Protein AF-A0A820JZ30-F1 (afdb_monomer_lite)

Secondary structure (DSSP, 8-state):
-GGGT-SS-GGGT------HHHHHHHHHHHHT--HHHHHHHHHHHS-HHHHHHHHHHT---SSPPPPP-HHHHHHHHHHHHH--STTHHHHHHHHHHHHHHH--TTHHHHHH-

pLDDT: mean 82.6, std 7.41, range [57.72, 90.38]

Foldseek 3Di:
DLVVVDLDDVVVVQDLPDDPLLLLVLLCVLLVHDSVVLVVVCVVVVASLVSSLVSLVPDDDPDQADADDPVNLSVLSNVSSPQDDPVSSVVNSVSLSVVSNNDDHSVSSSSSD

Sequence (113 aa):
YLCVNKVAPEYDGIEIGIGETIIIKTIADSTGRTVEQLKLDYKSKGDLGLVAEASRSTQRTMFKPKPLTVSFVYKKLKEIAQLTENKSRQRKSDIIKSLLVSCQSHEIRYLVR

Structure (mmCIF, N/CA/C/O backbone):
data_AF-A0A820JZ30-F1
#
_entry.id   AF-A0A820JZ30-F1
#
loop_
_atom_site.group_PDB
_atom_site.id
_atom_site.type_symbol
_atom_site.label_atom_id
_atom_site.label_alt_id
_atom_site.label_comp_id
_atom_site.label_asym_id
_atom_site.label_entity_id
_atom_site.label_seq_id
_atom_site.pdbx_PDB_ins_code
_atom_site.Cartn_x
_atom_site.Cartn_y
_atom_site.Cartn_z
_atom_site.occupancy
_atom_site.B_iso_or_equiv
_atom_site.auth_seq_id
_atom_site.auth_comp_id
_atom_site.auth_asym_id
_atom_site.auth_atom_id
_atom_site.pdbx_PDB_model_num
ATOM 1 N N . TYR A 1 1 ? -0.879 -9.169 -16.866 1.00 68.81 1 TYR A N 1
ATOM 2 C CA . TYR A 1 1 ? 0.045 -8.518 -15.917 1.00 68.81 1 TYR A CA 1
ATOM 3 C C . TYR A 1 1 ? -0.601 -8.331 -14.549 1.00 68.81 1 TYR A C 1
ATOM 5 O O . TYR A 1 1 ? -0.295 -9.118 -13.668 1.00 68.81 1 TYR A O 1
ATOM 13 N N . LEU A 1 2 ? -1.572 -7.426 -14.373 1.00 74.62 2 LEU A N 1
ATOM 14 C CA . LEU A 1 2 ? -2.185 -7.191 -13.051 1.00 74.62 2 LEU A CA 1
ATOM 15 C C . LEU A 1 2 ? -2.891 -8.420 -12.448 1.00 74.62 2 LEU A C 1
ATOM 17 O O . LEU A 1 2 ? -2.709 -8.697 -11.277 1.00 74.62 2 LEU A O 1
ATOM 21 N N . CYS A 1 3 ? -3.607 -9.222 -13.246 1.00 76.19 3 CYS A N 1
ATOM 22 C CA . CYS A 1 3 ? -4.271 -10.442 -12.751 1.00 76.19 3 CYS A CA 1
ATOM 23 C C . CYS A 1 3 ? -3.310 -11.553 -12.293 1.00 76.19 3 CYS A C 1
ATOM 25 O O . CYS A 1 3 ? -3.745 -12.505 -11.660 1.00 76.19 3 CYS A O 1
ATOM 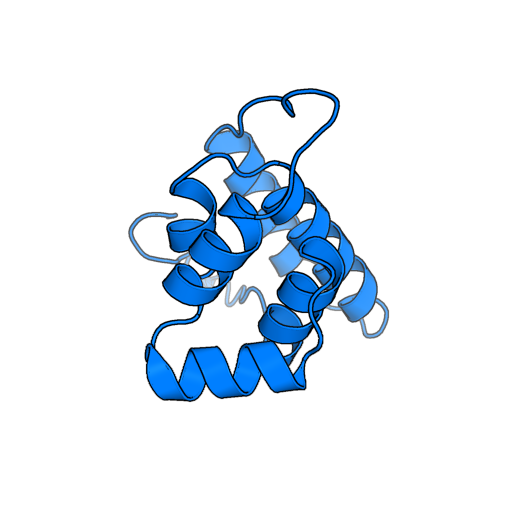27 N N . VAL A 1 4 ? -2.027 -11.457 -12.652 1.00 79.06 4 VAL A N 1
ATOM 28 C CA . VAL A 1 4 ? -0.983 -12.421 -12.269 1.00 79.06 4 VAL A CA 1
ATOM 29 C C . VAL A 1 4 ? 0.024 -11.797 -11.299 1.00 79.06 4 VAL A C 1
ATOM 31 O O . VAL A 1 4 ? 1.113 -12.334 -11.142 1.00 79.06 4 VAL A O 1
ATOM 34 N N . ASN A 1 5 ? -0.306 -10.643 -10.699 1.00 74.38 5 ASN A N 1
ATOM 35 C CA . ASN A 1 5 ? 0.567 -9.876 -9.802 1.00 74.38 5 ASN A CA 1
ATOM 36 C C . ASN A 1 5 ? 1.969 -9.589 -10.379 1.00 74.38 5 ASN A C 1
ATOM 38 O O . ASN A 1 5 ? 2.947 -9.473 -9.646 1.00 74.38 5 ASN A O 1
ATOM 42 N N . LYS A 1 6 ? 2.076 -9.439 -11.709 1.00 75.62 6 LYS A N 1
ATOM 43 C CA . LYS A 1 6 ? 3.332 -9.112 -12.408 1.00 75.62 6 LYS A CA 1
ATOM 44 C C . LYS A 1 6 ? 3.239 -7.743 -13.070 1.00 75.62 6 LYS A C 1
ATOM 46 O O . LYS A 1 6 ? 2.251 -7.440 -13.739 1.00 75.62 6 LYS A O 1
ATOM 51 N N . VAL A 1 7 ? 4.291 -6.938 -12.926 1.00 74.31 7 VAL A N 1
A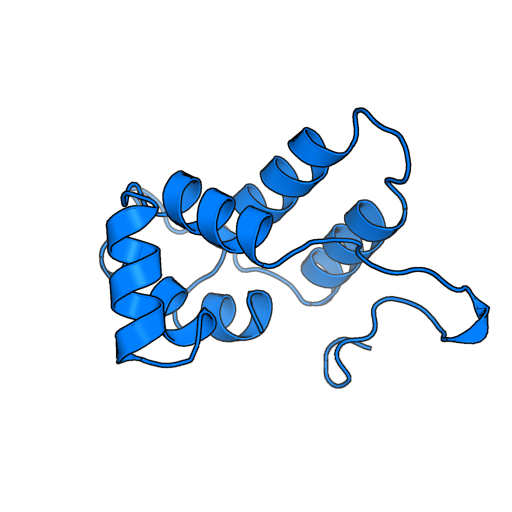TOM 52 C CA . VAL A 1 7 ? 4.410 -5.595 -13.533 1.00 74.31 7 VAL A CA 1
ATOM 53 C C . VAL A 1 7 ? 5.335 -5.600 -14.756 1.00 74.31 7 VAL A C 1
ATOM 55 O O . VAL A 1 7 ? 5.203 -4.742 -15.625 1.00 74.31 7 VAL A O 1
ATOM 58 N N . ALA A 1 8 ? 6.216 -6.595 -14.863 1.00 74.12 8 ALA A N 1
ATOM 59 C CA . ALA A 1 8 ? 7.141 -6.792 -15.972 1.00 74.12 8 ALA A CA 1
ATOM 60 C C . ALA A 1 8 ? 7.296 -8.295 -16.290 1.00 74.12 8 ALA A C 1
ATOM 62 O O . ALA A 1 8 ? 6.875 -9.134 -15.484 1.00 74.12 8 ALA A O 1
ATOM 63 N N . PRO A 1 9 ? 7.856 -8.651 -17.459 1.00 74.69 9 PRO A N 1
ATOM 64 C CA . PRO A 1 9 ? 8.252 -10.021 -17.768 1.00 74.69 9 PRO A CA 1
ATOM 65 C C . PRO A 1 9 ? 9.307 -10.545 -16.785 1.00 74.69 9 PRO A C 1
ATOM 67 O O . PRO A 1 9 ? 10.137 -9.785 -16.296 1.00 74.69 9 PRO A O 1
ATOM 70 N N . GLU A 1 10 ? 9.316 -11.852 -16.525 1.00 67.12 10 GLU A N 1
ATOM 71 C CA . GLU A 1 10 ? 10.247 -12.467 -15.560 1.00 67.12 10 GLU A CA 1
ATOM 72 C C . GLU A 1 10 ? 11.721 -12.327 -15.960 1.00 67.12 10 GLU A C 1
ATOM 74 O O . GLU A 1 10 ? 12.581 -12.236 -15.092 1.00 67.12 10 GLU A O 1
ATOM 79 N N 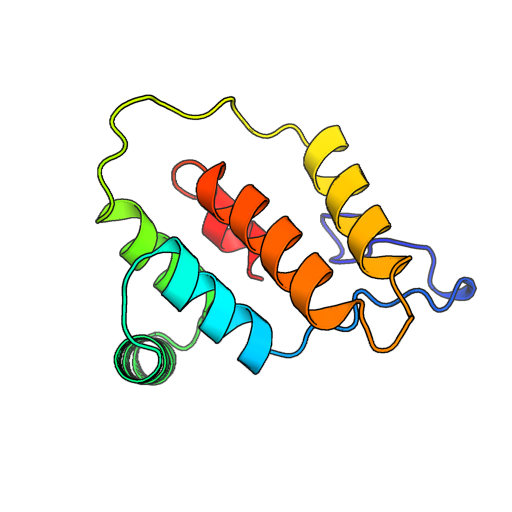. TYR A 1 11 ? 12.013 -12.240 -17.261 1.00 74.75 11 TYR A N 1
ATOM 80 C CA . TYR A 1 11 ? 13.376 -12.052 -17.762 1.00 74.75 11 TYR A CA 1
ATOM 81 C C . TYR A 1 11 ? 13.926 -10.634 -17.531 1.00 74.75 11 TYR A C 1
ATOM 83 O O . TYR A 1 11 ? 15.134 -10.438 -17.607 1.00 74.75 11 TYR A O 1
ATOM 91 N N . ASP A 1 12 ? 13.063 -9.649 -17.262 1.00 68.94 12 ASP A N 1
ATOM 92 C CA . ASP A 1 12 ? 13.468 -8.264 -16.989 1.00 68.94 12 ASP A CA 1
ATOM 93 C C . ASP A 1 12 ? 13.973 -8.101 -15.540 1.00 68.94 12 ASP A C 1
ATOM 95 O O . ASP A 1 12 ? 14.627 -7.112 -15.223 1.00 68.94 12 ASP A O 1
ATOM 99 N N . GLY A 1 13 ? 13.665 -9.048 -14.639 1.00 63.94 13 GLY A N 1
ATOM 100 C CA . GLY A 1 13 ? 14.077 -8.994 -13.228 1.00 63.94 13 GLY A CA 1
ATOM 101 C C . GLY A 1 13 ? 13.529 -7.787 -12.450 1.00 63.94 13 GLY A C 1
ATOM 102 O O . GLY A 1 13 ? 14.029 -7.461 -11.376 1.00 63.94 13 GLY A O 1
ATOM 103 N N . ILE A 1 14 ? 12.522 -7.090 -12.990 1.00 67.94 14 ILE A N 1
ATOM 104 C CA . ILE A 1 14 ? 11.959 -5.883 -12.385 1.00 67.94 14 ILE A CA 1
ATOM 105 C C . ILE A 1 14 ? 10.954 -6.272 -11.299 1.00 67.94 14 ILE A C 1
ATOM 107 O O . ILE A 1 14 ? 9.821 -6.674 -11.579 1.00 67.94 14 ILE A O 1
ATOM 111 N N . GLU A 1 15 ? 11.354 -6.072 -10.048 1.00 68.88 15 GLU A N 1
ATOM 112 C CA . GLU A 1 15 ? 10.495 -6.215 -8.878 1.00 68.88 15 GLU A CA 1
ATOM 113 C C . GLU A 1 15 ? 10.065 -4.846 -8.340 1.00 68.88 15 GLU A C 1
ATOM 115 O O . GLU A 1 15 ? 10.811 -3.867 -8.361 1.00 68.88 15 GLU A O 1
ATOM 120 N N . ILE A 1 16 ? 8.847 -4.763 -7.800 1.00 71.62 16 ILE A N 1
ATOM 121 C CA . ILE A 1 16 ? 8.335 -3.514 -7.214 1.00 71.62 16 ILE A CA 1
ATOM 122 C C . ILE A 1 16 ? 9.184 -3.112 -5.984 1.00 71.62 16 ILE A C 1
ATOM 124 O O . ILE A 1 16 ? 9.391 -1.922 -5.704 1.00 71.62 16 ILE A O 1
ATOM 128 N N . GLY A 1 17 ? 9.733 -4.109 -5.276 1.00 69.19 17 GLY A N 1
ATOM 129 C CA . GLY A 1 17 ? 10.660 -3.914 -4.161 1.00 69.19 17 GLY A CA 1
ATOM 130 C C . GLY A 1 17 ? 10.020 -3.210 -2.961 1.00 69.19 17 GLY A C 1
ATOM 131 O O . GLY A 1 17 ? 10.665 -2.378 -2.321 1.00 69.19 17 GLY A O 1
ATOM 132 N N . ILE A 1 18 ? 8.739 -3.485 -2.688 1.00 75.12 18 ILE A N 1
ATOM 133 C CA . ILE A 1 18 ? 8.008 -2.956 -1.530 1.00 75.12 18 ILE A CA 1
ATOM 134 C C . ILE A 1 18 ? 7.821 -4.085 -0.517 1.00 75.12 18 ILE A C 1
ATOM 136 O O . ILE A 1 18 ? 7.176 -5.084 -0.811 1.00 75.12 18 ILE A O 1
ATOM 140 N N . GLY A 1 19 ? 8.354 -3.899 0.689 1.00 79.19 19 GLY A N 1
ATOM 141 C CA . GLY A 1 19 ? 8.093 -4.800 1.811 1.00 79.19 19 GLY A CA 1
ATOM 142 C C . GLY A 1 19 ? 6.786 -4.476 2.538 1.00 79.19 19 GLY A C 1
ATOM 143 O O . GLY A 1 19 ? 6.328 -3.330 2.538 1.00 79.19 19 GLY A O 1
ATOM 144 N N . GLU A 1 20 ? 6.240 -5.469 3.241 1.00 81.44 20 GLU A N 1
ATOM 145 C CA . GLU A 1 20 ? 4.994 -5.371 4.018 1.00 81.44 20 GLU A CA 1
ATOM 146 C C . GLU A 1 20 ? 4.982 -4.166 4.981 1.00 81.44 20 GLU A C 1
ATOM 148 O O . GLU A 1 20 ? 4.004 -3.425 5.068 1.00 81.44 20 GLU A O 1
ATOM 153 N N . THR A 1 21 ? 6.113 -3.878 5.631 1.00 84.44 21 THR A N 1
ATOM 154 C CA . THR A 1 21 ? 6.269 -2.732 6.542 1.00 84.44 21 THR A CA 1
ATOM 155 C C . THR A 1 21 ? 5.995 -1.382 5.868 1.00 84.44 21 THR A C 1
ATOM 157 O O . THR A 1 21 ? 5.415 -0.490 6.490 1.00 84.44 21 THR A O 1
ATOM 160 N N . ILE A 1 22 ? 6.392 -1.216 4.601 1.00 85.38 22 ILE A N 1
ATOM 161 C CA . ILE A 1 22 ? 6.153 0.022 3.840 1.00 85.38 22 ILE A CA 1
ATOM 162 C C . ILE A 1 22 ? 4.666 0.138 3.502 1.00 85.38 22 ILE A C 1
ATOM 164 O O . ILE A 1 22 ? 4.100 1.225 3.611 1.00 85.38 22 ILE A O 1
ATOM 168 N N . ILE A 1 23 ? 4.019 -0.977 3.157 1.00 86.94 23 ILE A N 1
ATOM 169 C CA . ILE A 1 23 ? 2.582 -1.023 2.870 1.00 86.94 23 ILE A CA 1
ATOM 170 C C . ILE A 1 23 ? 1.791 -0.624 4.116 1.00 86.94 23 ILE A C 1
ATOM 172 O O . ILE A 1 23 ? 0.989 0.304 4.051 1.00 86.94 23 ILE A O 1
ATOM 176 N N . ILE A 1 24 ? 2.079 -1.237 5.269 1.00 88.94 24 ILE A N 1
ATOM 177 C CA . ILE A 1 24 ? 1.418 -0.917 6.543 1.00 88.94 24 ILE A CA 1
ATOM 178 C C . ILE A 1 24 ? 1.585 0.565 6.886 1.00 88.94 24 ILE A C 1
ATOM 180 O O . ILE A 1 24 ? 0.614 1.227 7.253 1.00 88.94 24 ILE A O 1
ATOM 184 N N . LYS A 1 25 ? 2.800 1.105 6.734 1.00 89.31 25 LYS A N 1
ATOM 185 C CA . LYS A 1 25 ? 3.066 2.524 6.986 1.00 89.31 25 LYS A CA 1
ATOM 186 C C . LYS A 1 25 ? 2.274 3.422 6.035 1.00 89.31 25 LYS A C 1
ATOM 188 O O . LYS A 1 25 ? 1.670 4.393 6.469 1.00 89.31 25 LYS A O 1
ATOM 193 N N . THR A 1 26 ? 2.206 3.067 4.757 1.00 88.75 26 THR A N 1
ATOM 194 C CA . THR A 1 26 ? 1.479 3.864 3.761 1.00 88.75 26 THR A CA 1
ATOM 195 C C . THR A 1 26 ? -0.038 3.792 3.973 1.00 88.75 26 THR A C 1
ATOM 197 O O . THR A 1 26 ? -0.743 4.785 3.777 1.00 88.75 26 THR A O 1
ATOM 200 N N . ILE A 1 27 ? -0.565 2.649 4.425 1.00 88.38 27 ILE A N 1
ATOM 201 C CA . ILE A 1 27 ? -1.970 2.519 4.834 1.00 88.38 27 ILE A CA 1
ATOM 202 C C . ILE A 1 27 ? -2.230 3.378 6.074 1.00 88.38 27 ILE A C 1
ATOM 204 O O . ILE A 1 27 ? -3.206 4.119 6.084 1.00 88.38 27 ILE A O 1
ATOM 208 N N . ALA A 1 28 ? -1.352 3.354 7.080 1.00 89.50 28 ALA A N 1
ATOM 209 C CA . ALA A 1 28 ? -1.446 4.235 8.249 1.00 89.50 28 ALA A CA 1
ATOM 210 C C . ALA A 1 28 ? -1.489 5.714 7.827 1.00 89.50 28 ALA A C 1
ATOM 212 O O . ALA A 1 28 ? -2.435 6.430 8.152 1.00 89.50 28 ALA A O 1
ATOM 213 N N . ASP A 1 29 ? -0.539 6.131 6.987 1.00 88.06 29 ASP A N 1
ATOM 214 C CA . ASP A 1 29 ? -0.405 7.508 6.500 1.00 88.06 29 ASP A CA 1
ATOM 215 C C . ASP A 1 29 ? -1.555 7.961 5.587 1.00 88.06 29 ASP A C 1
ATOM 217 O O . ASP A 1 29 ? -1.832 9.159 5.486 1.00 88.06 29 ASP A O 1
ATOM 221 N N . SER A 1 30 ? -2.191 7.037 4.861 1.00 85.31 30 SER A N 1
ATOM 222 C CA . SER A 1 30 ? -3.343 7.338 3.999 1.00 85.31 30 SER A CA 1
ATOM 223 C C . SER A 1 30 ? -4.658 7.316 4.766 1.00 85.31 30 SER A C 1
ATOM 225 O O . SER A 1 30 ? -5.521 8.136 4.466 1.00 85.31 30 SER A O 1
ATOM 227 N N . THR A 1 31 ? -4.798 6.426 5.755 1.00 84.19 31 THR A N 1
ATOM 228 C CA . THR A 1 31 ? -6.037 6.210 6.522 1.00 84.19 31 THR A CA 1
ATOM 229 C C . THR A 1 31 ? -6.128 7.037 7.805 1.00 84.19 31 THR A C 1
ATOM 231 O O . THR A 1 31 ? -7.218 7.195 8.352 1.00 84.19 31 THR A O 1
ATOM 234 N N . GLY A 1 32 ? -5.008 7.601 8.268 1.00 84.69 32 GLY A N 1
ATOM 235 C CA . GLY A 1 32 ? -4.913 8.347 9.526 1.00 84.69 32 GLY A CA 1
ATOM 236 C C . GLY A 1 32 ? -4.919 7.460 10.777 1.00 84.69 32 GLY A C 1
ATOM 237 O O . GLY A 1 32 ? -5.141 7.962 11.875 1.00 84.69 32 GLY A O 1
ATOM 238 N N . ARG A 1 33 ? -4.714 6.146 10.622 1.00 86.62 33 ARG A N 1
ATOM 239 C CA . ARG A 1 33 ? -4.632 5.175 11.726 1.00 86.62 33 ARG A CA 1
ATOM 240 C C . ARG A 1 33 ? -3.194 4.997 12.197 1.00 86.62 33 ARG A C 1
ATOM 242 O O . ARG A 1 33 ? -2.262 5.255 11.439 1.00 86.62 33 ARG A O 1
ATOM 249 N N . THR A 1 34 ? -2.998 4.502 13.419 1.00 89.50 34 THR A N 1
ATOM 250 C CA . THR A 1 34 ? -1.644 4.168 13.884 1.00 89.50 34 THR A CA 1
ATOM 251 C C . THR A 1 34 ? -1.180 2.821 13.330 1.00 89.50 34 THR A C 1
ATOM 253 O O . THR A 1 34 ? -1.975 1.919 13.045 1.00 89.50 34 THR A O 1
ATOM 256 N N . VAL A 1 35 ? 0.138 2.668 13.187 1.00 90.00 35 VAL A N 1
ATOM 257 C CA . VAL A 1 35 ? 0.752 1.415 12.724 1.00 90.00 35 VAL A CA 1
ATOM 258 C C . VAL A 1 35 ? 0.456 0.262 13.690 1.00 90.00 35 VAL A C 1
ATOM 260 O O . VAL A 1 35 ? 0.306 -0.872 13.235 1.00 90.00 35 VAL A O 1
ATOM 263 N N . GLU A 1 36 ? 0.336 0.512 15.001 1.00 90.06 36 GLU A N 1
ATOM 264 C CA . GLU A 1 36 ? 0.000 -0.552 15.959 1.00 90.06 36 GLU A CA 1
ATOM 265 C C . GLU A 1 36 ? -1.420 -1.079 15.757 1.00 90.06 36 GLU A C 1
ATOM 267 O O . GLU A 1 36 ? -1.614 -2.293 15.725 1.00 90.06 36 GLU A O 1
ATOM 272 N N . GLN A 1 37 ? -2.398 -0.190 15.550 1.00 88.88 37 GLN A N 1
ATOM 273 C CA . GLN A 1 37 ? -3.783 -0.583 15.266 1.00 88.88 37 GLN A CA 1
ATOM 274 C C . GLN A 1 37 ? -3.867 -1.431 13.994 1.00 88.88 37 GLN A C 1
ATOM 276 O O . GLN A 1 37 ? -4.514 -2.474 13.983 1.00 88.88 37 GLN A O 1
ATOM 281 N N . LEU A 1 38 ? -3.151 -1.028 12.941 1.00 88.62 38 LEU A N 1
ATOM 282 C CA . LEU A 1 38 ? -3.076 -1.777 11.685 1.00 88.62 38 LEU A CA 1
ATOM 283 C C . LEU A 1 38 ? -2.455 -3.166 11.855 1.00 88.62 38 LEU A C 1
ATOM 285 O O . LEU A 1 38 ? -2.944 -4.125 11.264 1.00 88.62 38 LEU A O 1
ATOM 289 N N . LYS A 1 39 ? -1.409 -3.297 12.677 1.00 88.88 39 LYS A N 1
ATOM 290 C CA . LYS A 1 39 ? -0.793 -4.598 12.982 1.00 88.88 39 LYS A CA 1
ATOM 291 C C . LYS A 1 39 ? -1.724 -5.509 13.785 1.00 88.88 39 LYS A C 1
ATOM 293 O O . LYS A 1 39 ? -1.750 -6.712 13.532 1.00 88.88 39 LYS A O 1
ATOM 298 N N . LEU A 1 40 ? -2.487 -4.958 14.730 1.00 90.38 40 LEU A N 1
ATOM 299 C CA . LEU A 1 40 ? -3.493 -5.711 15.488 1.00 90.38 40 LEU A CA 1
ATOM 300 C C . LEU A 1 40 ? -4.628 -6.193 14.579 1.00 90.38 40 LEU A C 1
ATOM 302 O O . LEU A 1 40 ? -4.970 -7.376 14.598 1.00 90.38 40 LEU A O 1
ATOM 306 N N . ASP A 1 41 ? -5.151 -5.306 13.732 1.00 88.44 41 ASP A N 1
ATOM 307 C CA . ASP A 1 41 ? -6.179 -5.643 12.746 1.00 88.44 41 ASP A CA 1
ATOM 308 C C . ASP A 1 41 ? -5.668 -6.679 11.738 1.00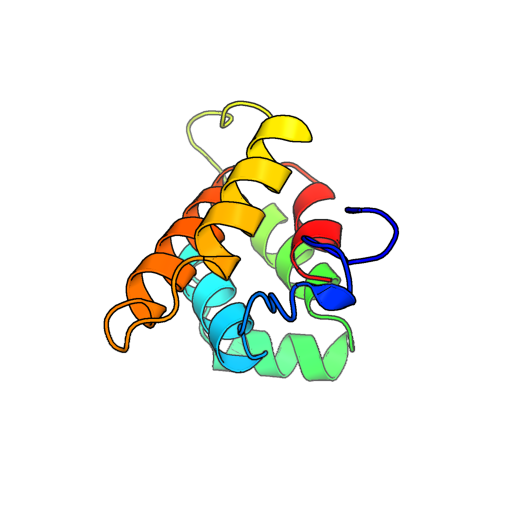 88.44 41 ASP A C 1
ATOM 310 O O . ASP A 1 41 ? -6.405 -7.597 11.379 1.00 88.44 41 ASP A O 1
ATOM 314 N N . TYR A 1 42 ? -4.403 -6.582 11.315 1.00 88.88 42 TYR A N 1
ATOM 315 C CA . TYR A 1 42 ? -3.779 -7.576 10.443 1.00 88.88 42 TYR A CA 1
ATOM 316 C C . TYR A 1 42 ? -3.668 -8.940 11.123 1.00 88.88 42 TYR A C 1
ATOM 318 O O . TYR A 1 42 ? -4.032 -9.947 10.523 1.00 88.88 42 TYR A O 1
ATOM 326 N N . LYS A 1 43 ? -3.267 -8.982 12.399 1.00 89.12 43 LYS A N 1
ATOM 327 C CA . LYS A 1 43 ? -3.225 -10.226 13.181 1.00 89.12 43 LYS A CA 1
ATOM 328 C C . LYS A 1 43 ? -4.611 -10.861 13.349 1.00 89.12 43 LYS A C 1
ATOM 330 O O . LYS A 1 43 ? -4.713 -12.080 13.401 1.00 89.12 43 LYS A O 1
ATOM 335 N N . SER A 1 44 ? -5.658 -10.043 13.438 1.00 89.25 44 SER A N 1
ATOM 336 C CA . SER A 1 44 ? -7.042 -10.502 13.590 1.00 89.25 44 SER A CA 1
ATOM 337 C C . SER A 1 44 ? -7.660 -10.975 12.267 1.00 89.25 44 SER A C 1
ATOM 339 O O . SER A 1 44 ? -8.264 -12.043 12.209 1.00 89.25 44 SER A O 1
ATOM 341 N N . LYS A 1 45 ? -7.497 -10.199 11.186 1.00 85.38 45 LYS A N 1
ATOM 342 C CA . LYS A 1 45 ? -8.128 -10.463 9.879 1.00 85.38 45 LYS A CA 1
ATOM 343 C C . LYS A 1 45 ? -7.296 -11.347 8.950 1.00 85.38 45 LYS A C 1
ATOM 345 O O . LYS A 1 45 ? -7.850 -11.894 8.002 1.00 85.38 45 LYS A O 1
ATOM 350 N N . GLY A 1 46 ? -5.985 -11.439 9.165 1.00 85.75 46 GLY A N 1
ATOM 351 C CA . GLY A 1 46 ? -5.055 -12.230 8.352 1.00 85.75 46 GLY A CA 1
ATOM 352 C C . GLY A 1 46 ? -4.803 -11.711 6.928 1.00 85.75 46 GLY A C 1
ATOM 353 O O . GLY A 1 46 ? -4.048 -12.332 6.192 1.00 85.75 46 GLY A O 1
ATOM 354 N N . ASP A 1 47 ? -5.413 -10.592 6.518 1.00 87.50 47 ASP A N 1
ATOM 355 C CA . ASP A 1 47 ? -5.290 -10.028 5.166 1.00 87.50 47 ASP A CA 1
ATOM 356 C C . ASP A 1 47 ? -5.211 -8.493 5.231 1.00 87.50 47 ASP A C 1
ATOM 358 O O . ASP A 1 47 ? -6.138 -7.822 5.695 1.00 87.50 47 ASP A O 1
ATOM 362 N N . LEU A 1 48 ? -4.095 -7.929 4.758 1.00 86.00 48 LEU A N 1
ATOM 363 C CA . LEU A 1 48 ? -3.851 -6.481 4.741 1.00 86.00 48 LEU A CA 1
ATOM 364 C C . LEU A 1 48 ? -4.825 -5.717 3.839 1.00 86.00 48 LEU A C 1
ATOM 366 O O . LEU A 1 48 ? -5.162 -4.573 4.147 1.00 86.00 48 LEU A O 1
ATOM 370 N N . GLY A 1 49 ? -5.312 -6.332 2.762 1.00 87.19 49 GLY A N 1
ATOM 371 C CA . GLY A 1 49 ? -6.281 -5.728 1.852 1.00 87.19 49 GLY A CA 1
ATOM 372 C C . GLY A 1 49 ? -7.633 -5.499 2.526 1.00 87.19 49 GLY A C 1
ATOM 373 O O . GLY A 1 49 ? -8.214 -4.423 2.378 1.00 87.19 49 GLY A O 1
ATOM 374 N N . LEU A 1 50 ? -8.101 -6.453 3.338 1.00 88.50 50 LEU A N 1
ATOM 375 C CA . LEU A 1 50 ? -9.330 -6.296 4.137 1.00 88.50 50 LEU A CA 1
ATOM 376 C C . LEU A 1 50 ? -9.185 -5.234 5.235 1.00 88.50 50 LEU A C 1
ATOM 378 O O . LEU A 1 50 ? -10.140 -4.521 5.566 1.00 88.50 50 LEU A O 1
ATOM 382 N N . VAL A 1 51 ? -7.996 -5.120 5.829 1.00 89.50 51 VAL A N 1
ATOM 383 C CA . VAL A 1 51 ? -7.709 -4.069 6.813 1.00 89.50 51 VAL A CA 1
ATOM 384 C C . VAL A 1 51 ? -7.698 -2.695 6.140 1.00 89.50 51 VAL A C 1
ATOM 386 O O . VAL A 1 51 ? -8.307 -1.755 6.661 1.00 89.50 51 VAL A O 1
ATOM 389 N N . ALA A 1 52 ? -7.060 -2.579 4.973 1.00 88.06 52 ALA A N 1
ATOM 390 C CA . ALA A 1 52 ? -7.002 -1.345 4.197 1.00 88.06 52 ALA A CA 1
ATOM 391 C C . ALA A 1 52 ? -8.397 -0.889 3.751 1.00 88.06 52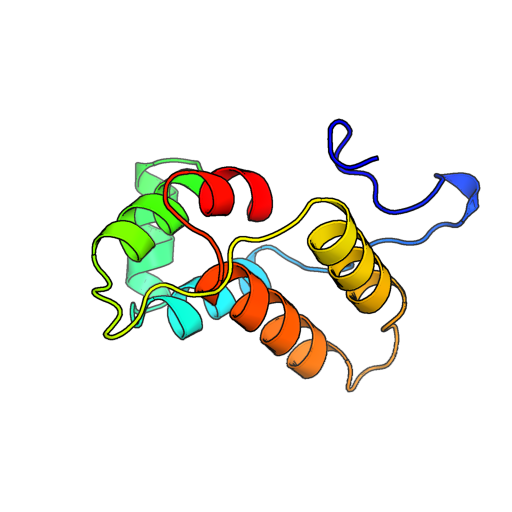 ALA A C 1
ATOM 393 O O . ALA A 1 52 ? -8.747 0.276 3.924 1.00 88.06 52 ALA A O 1
ATOM 394 N N . GLU A 1 53 ? -9.216 -1.816 3.257 1.00 89.00 53 GLU A N 1
ATOM 395 C CA . GLU A 1 53 ? -10.605 -1.572 2.868 1.00 89.00 53 GLU A CA 1
ATOM 396 C C . GLU A 1 53 ? -11.448 -1.041 4.030 1.00 89.00 53 GLU A C 1
ATOM 398 O O . GLU A 1 53 ? -12.011 0.050 3.933 1.00 89.00 53 GLU A O 1
ATOM 403 N N . ALA A 1 54 ? -11.456 -1.741 5.167 1.00 87.06 54 ALA A N 1
ATOM 404 C CA . ALA A 1 54 ? -12.201 -1.304 6.347 1.00 87.06 54 ALA A CA 1
ATOM 405 C C . ALA A 1 54 ? -11.732 0.068 6.867 1.00 87.06 54 ALA A C 1
ATOM 407 O O . ALA A 1 54 ? -12.533 0.899 7.305 1.00 87.06 54 ALA A O 1
ATOM 408 N N . SER A 1 55 ? -10.424 0.325 6.798 1.00 85.56 55 SER A N 1
ATOM 409 C CA . SER A 1 55 ? -9.844 1.609 7.196 1.00 85.56 55 SER A CA 1
ATOM 410 C C . SER A 1 55 ? -10.277 2.731 6.252 1.00 85.56 55 SER A C 1
ATOM 412 O O . SER A 1 55 ? -10.634 3.821 6.700 1.00 85.56 55 SER A O 1
ATOM 414 N N . ARG A 1 56 ? -10.319 2.448 4.949 1.00 83.00 56 ARG A N 1
ATOM 415 C CA . ARG A 1 56 ? -10.713 3.397 3.911 1.00 83.00 56 ARG A CA 1
ATOM 416 C C . ARG A 1 56 ? -12.196 3.745 3.953 1.00 83.00 56 ARG A C 1
ATOM 418 O O . ARG A 1 56 ? -12.529 4.917 3.809 1.00 83.00 56 ARG A O 1
ATOM 425 N N . SER A 1 57 ? -13.075 2.775 4.212 1.00 79.50 57 SER A N 1
ATOM 426 C CA . SER A 1 57 ? -14.522 3.011 4.355 1.00 79.50 57 SER A CA 1
ATOM 427 C C . SER A 1 57 ? -14.864 3.993 5.479 1.00 79.50 57 SER A C 1
ATOM 429 O O . SER A 1 57 ? -15.914 4.629 5.443 1.00 79.50 57 SER A O 1
ATOM 431 N N . THR A 1 58 ? -13.972 4.143 6.462 1.00 77.12 58 THR A N 1
ATOM 432 C CA . THR A 1 58 ? -14.152 5.070 7.587 1.00 77.12 58 THR A CA 1
ATOM 433 C C . THR A 1 58 ? -13.784 6.518 7.214 1.00 77.12 58 THR A C 1
ATOM 435 O O . THR A 1 58 ? -14.224 7.461 7.869 1.00 77.12 58 THR A O 1
ATOM 438 N N . GLN A 1 59 ? -13.001 6.732 6.149 1.00 75.69 59 GLN A N 1
ATOM 439 C CA . GLN A 1 59 ? -12.569 8.064 5.729 1.00 75.69 59 GLN A CA 1
ATOM 440 C C . GLN A 1 59 ? -13.589 8.731 4.803 1.00 75.69 59 GLN A C 1
ATOM 442 O O . GLN A 1 59 ? -13.725 8.375 3.631 1.00 75.69 59 GLN A O 1
ATOM 447 N N . ARG A 1 60 ? -14.260 9.774 5.299 1.00 69.12 60 ARG A N 1
ATOM 448 C CA . ARG A 1 60 ? -15.069 10.658 4.450 1.00 69.12 60 ARG A CA 1
ATOM 449 C C . ARG A 1 60 ? -14.164 11.573 3.628 1.00 69.12 60 ARG A C 1
ATOM 451 O O . ARG A 1 60 ? -13.318 12.273 4.173 1.00 69.12 60 ARG A O 1
ATOM 458 N N . THR A 1 61 ? -14.369 11.587 2.314 1.00 75.50 61 THR A N 1
ATOM 459 C CA . THR A 1 61 ? -13.715 12.535 1.403 1.00 75.50 61 THR A CA 1
ATOM 460 C C . THR A 1 61 ? -14.669 13.690 1.105 1.00 75.50 61 THR A C 1
ATOM 462 O O . THR A 1 61 ? -15.859 13.468 0.899 1.00 75.50 61 THR A O 1
ATOM 465 N N . MET A 1 62 ? -14.161 14.929 1.101 1.00 77.25 62 MET A N 1
ATOM 466 C CA . MET A 1 62 ? -14.948 16.124 0.737 1.00 77.25 62 MET A CA 1
ATOM 467 C C . MET A 1 62 ? -15.400 16.079 -0.730 1.00 77.25 62 MET A C 1
ATOM 469 O O . MET A 1 62 ? -16.496 16.516 -1.059 1.00 77.25 62 MET A O 1
ATOM 473 N N . PHE A 1 63 ? -14.564 15.506 -1.600 1.00 79.19 63 PHE A N 1
ATOM 474 C CA . PHE A 1 63 ? -14.848 15.298 -3.015 1.00 79.19 63 PHE A CA 1
ATOM 475 C C . PHE A 1 63 ? -14.459 13.884 -3.418 1.00 79.19 63 PHE A C 1
ATOM 477 O O . PHE A 1 63 ? -13.426 13.366 -2.987 1.00 79.19 63 PHE A O 1
ATOM 484 N N . LYS A 1 64 ? -15.268 13.277 -4.288 1.00 78.25 64 LYS A N 1
ATOM 485 C CA . LYS A 1 64 ? -14.961 11.964 -4.845 1.00 78.25 64 LYS A CA 1
ATOM 486 C C . LYS A 1 64 ? -13.713 12.077 -5.737 1.00 78.25 64 LYS A C 1
ATOM 488 O O . LYS A 1 64 ? -13.733 12.864 -6.685 1.00 78.25 64 LYS A O 1
ATOM 493 N N . PRO A 1 65 ? -12.635 11.317 -5.466 1.00 79.44 65 PRO A N 1
ATOM 494 C CA . PRO A 1 65 ? -11.449 11.336 -6.314 1.00 79.44 65 PRO A CA 1
ATOM 495 C C . PRO A 1 65 ? -11.774 10.787 -7.707 1.00 79.44 65 PRO A C 1
ATOM 497 O O . PRO A 1 65 ? -12.722 10.017 -7.885 1.00 79.44 65 PRO A O 1
ATOM 500 N N . LYS A 1 66 ? -10.974 11.168 -8.708 1.00 82.50 66 LYS A N 1
ATOM 501 C CA . LYS A 1 66 ? -11.120 10.654 -10.076 1.00 82.50 66 LYS A CA 1
ATOM 502 C C . LYS A 1 66 ? -10.987 9.120 -10.065 1.00 82.50 66 LYS A C 1
ATOM 504 O O . LYS A 1 66 ? -10.061 8.625 -9.423 1.00 82.50 66 LYS A O 1
ATOM 509 N N . PRO A 1 67 ? -11.876 8.373 -10.750 1.00 84.31 67 PRO A N 1
ATOM 510 C CA . PRO A 1 67 ? -11.795 6.917 -10.779 1.00 84.31 67 PRO A CA 1
ATOM 511 C C . PRO A 1 67 ? -10.456 6.459 -11.359 1.00 84.31 67 PRO A C 1
ATOM 513 O O . PRO A 1 67 ? -9.943 7.045 -12.322 1.00 84.31 67 PRO A O 1
ATOM 516 N N . LEU A 1 68 ? -9.897 5.409 -10.761 1.00 86.56 68 LEU A N 1
ATOM 517 C CA . LEU A 1 68 ? -8.672 4.789 -11.238 1.00 86.56 68 LEU A CA 1
ATOM 518 C C . LEU A 1 68 ? -8.947 4.043 -12.546 1.00 86.56 68 LEU A C 1
ATOM 520 O O . LEU A 1 68 ? -9.981 3.407 -12.724 1.00 86.56 68 LEU A O 1
ATOM 524 N N . THR A 1 69 ? -8.001 4.117 -13.479 1.00 89.69 69 THR A N 1
ATOM 525 C CA . THR A 1 69 ? -8.032 3.305 -14.699 1.00 89.69 69 THR A CA 1
ATOM 526 C C . THR A 1 69 ? -6.916 2.277 -14.652 1.00 89.69 69 THR A C 1
ATOM 528 O O . THR A 1 69 ? -5.837 2.536 -14.117 1.00 89.69 69 THR A O 1
ATOM 531 N N . VAL A 1 70 ? -7.145 1.113 -15.259 1.00 87.88 70 VAL A N 1
ATOM 532 C CA . VAL A 1 70 ? -6.163 0.017 -15.307 1.00 87.88 70 VAL A CA 1
ATOM 533 C C . VAL A 1 70 ? -4.826 0.491 -15.892 1.00 87.88 70 VAL A C 1
ATOM 535 O O . VAL A 1 70 ? -3.766 0.201 -15.344 1.00 87.88 70 VAL A O 1
ATOM 538 N N . SER A 1 71 ? -4.878 1.290 -16.963 1.00 88.88 71 SER A N 1
ATOM 539 C CA . SER A 1 71 ? -3.692 1.890 -17.589 1.00 88.88 71 SER A CA 1
ATOM 540 C C . SER A 1 71 ? -2.938 2.820 -16.630 1.00 88.88 71 SER A C 1
ATOM 542 O O . SER A 1 71 ? -1.710 2.768 -16.545 1.00 88.88 71 SER A O 1
ATOM 544 N N . PHE A 1 72 ? -3.662 3.630 -15.849 1.00 89.44 72 PHE A N 1
ATOM 545 C CA . PHE A 1 72 ? -3.059 4.524 -14.863 1.00 89.44 72 PHE A CA 1
ATOM 546 C C . PHE A 1 72 ? -2.389 3.754 -13.720 1.00 89.44 72 PHE A C 1
ATOM 548 O O . PHE A 1 72 ? -1.235 4.035 -13.396 1.00 89.44 72 PHE A O 1
ATOM 555 N N . VAL A 1 73 ? -3.074 2.752 -13.157 1.00 89.25 73 VAL A N 1
ATOM 556 C CA . VAL A 1 73 ? -2.527 1.897 -12.090 1.00 89.25 73 VAL A CA 1
ATOM 557 C C . VAL A 1 73 ? -1.276 1.173 -12.581 1.00 89.25 73 VAL A C 1
ATOM 559 O O . VAL A 1 73 ? -0.235 1.239 -11.932 1.00 89.25 73 VAL A O 1
ATOM 562 N N . TYR A 1 74 ? -1.328 0.566 -13.769 1.00 88.25 74 TYR A N 1
ATOM 563 C CA . TYR A 1 74 ? -0.177 -0.116 -14.356 1.00 88.25 74 TYR A CA 1
ATOM 564 C C . TYR A 1 74 ? 1.011 0.828 -14.585 1.00 88.25 74 TYR A C 1
ATOM 566 O O . TYR A 1 74 ? 2.140 0.498 -14.223 1.00 88.25 74 TYR A O 1
ATOM 574 N N . LYS A 1 75 ? 0.766 2.032 -15.122 1.00 89.62 75 LYS A N 1
ATOM 575 C CA . LYS A 1 75 ? 1.815 3.042 -15.321 1.00 89.62 75 LYS A CA 1
ATOM 576 C C . LYS A 1 75 ? 2.486 3.422 -13.999 1.00 89.62 75 LYS A C 1
ATOM 578 O O . LYS A 1 75 ? 3.709 3.517 -13.957 1.00 89.62 75 LYS A O 1
ATOM 583 N N . LYS A 1 76 ? 1.707 3.601 -12.928 1.00 89.44 76 LYS A N 1
ATOM 584 C CA . LYS A 1 76 ? 2.231 3.932 -11.596 1.00 89.44 76 LYS A CA 1
ATOM 585 C C . LYS A 1 76 ? 2.996 2.784 -10.947 1.00 89.44 76 LYS A C 1
ATOM 587 O O . LYS A 1 76 ? 4.052 3.022 -10.373 1.00 89.44 76 LYS A O 1
ATOM 592 N N . LEU A 1 77 ? 2.527 1.547 -11.082 1.00 86.31 77 LEU A N 1
ATOM 593 C CA . LEU A 1 77 ? 3.259 0.378 -10.589 1.00 86.31 77 LEU A CA 1
ATOM 594 C C . LEU A 1 77 ? 4.582 0.177 -11.339 1.00 86.31 77 LEU A C 1
ATOM 596 O O . LEU A 1 77 ? 5.602 -0.105 -10.715 1.00 86.31 77 LEU A O 1
ATOM 600 N N . LYS A 1 78 ? 4.594 0.396 -12.660 1.00 86.38 78 LYS A N 1
ATOM 601 C CA . LYS A 1 78 ? 5.823 0.359 -13.461 1.00 86.38 78 LYS A CA 1
ATOM 602 C C . LYS A 1 78 ? 6.803 1.462 -13.051 1.00 86.38 78 LYS A C 1
ATOM 604 O O . LYS A 1 78 ? 7.989 1.189 -12.914 1.00 86.38 78 LYS A O 1
ATOM 609 N N . GLU A 1 79 ? 6.306 2.674 -12.798 1.00 87.38 79 GLU A N 1
ATOM 610 C CA . GLU A 1 79 ? 7.104 3.793 -12.278 1.00 87.38 79 GLU A CA 1
ATOM 611 C C . GLU A 1 79 ? 7.772 3.422 -10.944 1.00 87.38 79 GLU A C 1
ATOM 613 O O . GLU A 1 79 ? 8.974 3.604 -10.790 1.00 87.38 79 GLU A O 1
ATOM 618 N N . ILE A 1 80 ? 7.031 2.816 -10.009 1.00 85.25 80 ILE A N 1
ATOM 619 C CA . ILE A 1 80 ? 7.576 2.337 -8.728 1.00 85.25 80 ILE A CA 1
ATOM 620 C C . ILE A 1 80 ? 8.678 1.293 -8.937 1.00 85.25 80 ILE A C 1
ATOM 622 O O . ILE A 1 80 ? 9.704 1.345 -8.258 1.00 85.25 80 ILE A O 1
ATOM 626 N N . ALA A 1 81 ? 8.471 0.350 -9.854 1.00 83.06 81 ALA A N 1
ATOM 627 C CA . ALA A 1 81 ? 9.417 -0.731 -10.097 1.00 83.06 81 ALA A CA 1
ATOM 628 C C . ALA A 1 81 ? 10.716 -0.247 -10.777 1.00 83.06 81 ALA A C 1
ATOM 630 O O . ALA A 1 81 ? 11.779 -0.809 -10.543 1.00 83.06 81 ALA A O 1
ATOM 631 N N . GLN A 1 82 ? 10.657 0.843 -11.550 1.00 83.50 82 GLN A N 1
ATOM 632 C CA . GLN A 1 82 ? 11.833 1.490 -12.154 1.00 83.50 82 GLN A CA 1
ATOM 633 C C . GLN A 1 82 ? 12.632 2.364 -11.171 1.00 83.50 82 GLN A C 1
ATOM 635 O O . GLN A 1 82 ? 13.763 2.753 -11.459 1.00 83.50 82 GLN A O 1
ATOM 640 N N . LEU A 1 83 ? 12.058 2.710 -10.016 1.00 81.19 83 LEU A N 1
ATOM 641 C CA . LEU A 1 83 ? 12.737 3.509 -9.000 1.00 81.19 83 LEU A CA 1
ATOM 642 C C . LEU A 1 83 ? 13.652 2.610 -8.145 1.00 81.19 83 LEU A C 1
ATOM 644 O O . LEU A 1 83 ? 13.199 2.003 -7.176 1.00 81.19 83 LEU A O 1
ATOM 648 N N . THR A 1 84 ? 14.944 2.540 -8.471 1.00 66.75 84 THR A N 1
ATOM 649 C CA . THR A 1 84 ? 15.899 1.619 -7.805 1.00 66.75 84 THR A CA 1
ATOM 650 C C . THR A 1 84 ? 16.847 2.308 -6.806 1.00 66.75 84 THR A C 1
ATOM 652 O O . THR A 1 84 ? 17.438 1.652 -5.954 1.00 66.75 84 THR A O 1
ATOM 655 N N . GLU A 1 85 ? 16.988 3.637 -6.835 1.00 65.69 85 GLU A N 1
ATOM 656 C CA . GLU A 1 85 ? 17.991 4.349 -6.017 1.00 65.69 85 GLU A CA 1
ATOM 657 C C . GLU A 1 85 ? 17.626 4.489 -4.525 1.00 65.69 85 GLU A C 1
ATOM 659 O O . GLU A 1 85 ? 16.458 4.530 -4.155 1.00 65.69 85 GLU A O 1
ATOM 664 N N . ASN A 1 86 ? 18.616 4.678 -3.643 1.00 57.72 86 ASN A N 1
ATOM 665 C CA . ASN A 1 86 ? 18.438 4.800 -2.182 1.00 57.72 86 ASN A CA 1
ATOM 666 C C . ASN A 1 86 ? 17.481 5.925 -1.717 1.00 57.72 86 ASN A C 1
ATOM 668 O O . ASN A 1 86 ? 16.893 5.824 -0.640 1.00 57.72 86 ASN A O 1
ATOM 672 N N . LYS A 1 87 ? 17.259 6.971 -2.526 1.00 62.28 87 LYS A N 1
ATOM 673 C CA . LYS A 1 87 ? 16.263 8.034 -2.255 1.00 62.28 87 LYS A CA 1
ATOM 674 C C . LYS A 1 87 ? 14.842 7.688 -2.735 1.00 62.28 87 LYS A C 1
ATOM 676 O O . LYS A 1 87 ? 13.923 8.489 -2.580 1.00 62.28 87 LYS A O 1
ATOM 681 N N . SER A 1 88 ? 14.637 6.502 -3.309 1.00 74.06 88 SER A N 1
ATOM 682 C CA . SER A 1 88 ? 13.357 6.090 -3.895 1.00 74.06 88 SER A CA 1
ATOM 683 C C . SER A 1 88 ? 12.310 5.651 -2.877 1.00 74.06 88 SER A C 1
ATOM 685 O O . SER A 1 88 ? 11.128 5.751 -3.180 1.00 74.06 88 SER A O 1
ATOM 687 N N . ARG A 1 89 ? 12.688 5.201 -1.670 1.00 77.00 89 ARG A N 1
ATOM 688 C CA . ARG A 1 89 ? 11.729 4.625 -0.699 1.00 77.00 89 ARG A CA 1
ATOM 689 C C . ARG A 1 89 ? 10.593 5.581 -0.333 1.00 77.00 89 ARG A C 1
ATOM 691 O O . ARG A 1 89 ? 9.438 5.162 -0.275 1.00 77.00 89 ARG A O 1
ATOM 698 N N . GLN A 1 90 ? 10.914 6.860 -0.134 1.00 82.56 90 GLN A N 1
ATOM 699 C CA . GLN A 1 90 ? 9.909 7.881 0.152 1.00 82.56 90 GLN A CA 1
ATOM 700 C C . GLN A 1 90 ? 9.000 8.102 -1.062 1.00 82.56 90 GLN A C 1
ATOM 702 O O . GLN A 1 90 ? 7.790 7.961 -0.941 1.00 82.56 90 GLN A O 1
ATOM 707 N N . ARG A 1 91 ? 9.579 8.291 -2.258 1.00 86.12 91 ARG A N 1
ATOM 708 C CA . ARG A 1 91 ? 8.812 8.434 -3.510 1.00 86.12 91 ARG A CA 1
ATOM 709 C C . ARG A 1 91 ? 7.899 7.242 -3.793 1.00 86.12 91 ARG A C 1
ATOM 711 O O . ARG A 1 91 ? 6.758 7.444 -4.189 1.00 86.12 91 ARG A O 1
ATOM 718 N N . LYS A 1 92 ? 8.371 6.010 -3.577 1.00 85.56 92 LYS A N 1
ATOM 719 C CA . LYS A 1 92 ? 7.548 4.799 -3.711 1.00 85.56 92 LYS A CA 1
ATOM 720 C C . LYS A 1 92 ? 6.346 4.873 -2.773 1.00 85.56 92 LYS A C 1
ATOM 722 O O . LYS A 1 92 ? 5.220 4.683 -3.220 1.00 85.56 92 LYS A O 1
ATOM 727 N N . SER A 1 93 ? 6.585 5.224 -1.509 1.00 85.94 93 SER A N 1
ATOM 728 C CA . SER A 1 93 ? 5.530 5.389 -0.501 1.00 85.94 93 SER A CA 1
ATOM 729 C C . SER A 1 93 ? 4.527 6.478 -0.900 1.00 85.94 93 SER A C 1
ATOM 731 O O . SER A 1 93 ? 3.323 6.258 -0.805 1.00 85.94 93 SER A O 1
ATOM 733 N N . ASP A 1 94 ? 4.989 7.610 -1.436 1.00 88.00 94 ASP A N 1
ATOM 734 C CA . ASP A 1 94 ? 4.123 8.708 -1.884 1.00 88.00 94 ASP A CA 1
ATOM 735 C C . ASP A 1 94 ? 3.244 8.316 -3.086 1.00 88.00 94 ASP A C 1
ATOM 737 O O . ASP A 1 94 ? 2.053 8.640 -3.120 1.00 88.00 94 ASP A O 1
ATOM 741 N N . ILE A 1 95 ? 3.792 7.573 -4.059 1.00 89.31 95 ILE A N 1
ATOM 742 C CA . ILE A 1 95 ? 3.020 7.080 -5.213 1.00 89.31 95 ILE A CA 1
ATOM 743 C C . ILE A 1 95 ? 1.950 6.085 -4.750 1.00 89.31 95 ILE A C 1
ATOM 745 O O . ILE A 1 95 ? 0.790 6.208 -5.149 1.00 89.31 95 ILE A O 1
ATOM 749 N N . ILE A 1 96 ? 2.307 5.134 -3.881 1.00 88.62 96 ILE A N 1
ATOM 750 C CA . ILE A 1 96 ? 1.349 4.171 -3.314 1.00 88.62 96 ILE A CA 1
ATOM 751 C C . ILE A 1 96 ? 0.271 4.917 -2.528 1.00 88.62 96 ILE A C 1
ATOM 753 O O . ILE A 1 96 ? -0.914 4.657 -2.723 1.00 88.62 96 ILE A O 1
ATOM 757 N N . LYS A 1 97 ? 0.652 5.893 -1.696 1.00 88.50 97 LYS A N 1
ATOM 758 C CA . LYS A 1 97 ? -0.288 6.725 -0.935 1.00 88.50 97 LYS A CA 1
ATOM 759 C C . LYS A 1 97 ? -1.284 7.415 -1.861 1.00 88.50 97 LYS A C 1
ATOM 761 O O . LYS A 1 97 ? -2.482 7.385 -1.597 1.00 88.50 97 LYS A O 1
ATOM 766 N N . SER A 1 98 ? -0.809 7.996 -2.962 1.00 88.81 98 SER A N 1
ATOM 767 C CA . SER A 1 98 ? -1.664 8.640 -3.963 1.00 88.81 98 SER A CA 1
ATOM 768 C C . SER A 1 98 ? -2.654 7.660 -4.606 1.00 88.81 98 SER A C 1
ATOM 770 O O . SER A 1 98 ? -3.829 8.002 -4.775 1.00 88.81 98 SER A O 1
ATOM 772 N N . LEU A 1 99 ? -2.215 6.432 -4.907 1.00 89.12 99 LE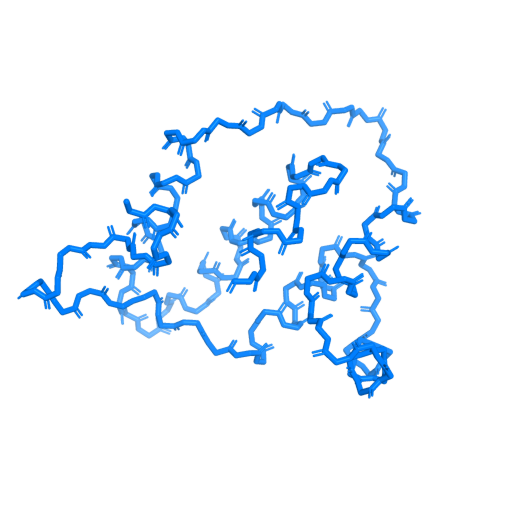U A N 1
ATOM 773 C CA . LEU A 1 99 ? -3.092 5.379 -5.422 1.00 89.12 99 LEU A CA 1
ATOM 774 C C . LEU A 1 99 ? -4.145 4.966 -4.381 1.00 89.12 99 LEU A C 1
ATOM 776 O O . LEU A 1 99 ? -5.331 4.988 -4.698 1.00 89.12 99 LEU A O 1
ATOM 780 N N . LEU A 1 100 ? -3.745 4.702 -3.131 1.00 87.50 100 LEU A N 1
ATOM 781 C CA . LEU A 1 100 ? -4.656 4.344 -2.031 1.00 87.50 100 LEU A CA 1
ATOM 782 C C . LEU A 1 100 ? -5.704 5.441 -1.767 1.00 87.50 100 LEU A C 1
ATOM 784 O O . LEU A 1 100 ? -6.874 5.145 -1.523 1.00 87.50 100 LEU A O 1
ATOM 788 N N . VAL A 1 101 ? -5.309 6.716 -1.863 1.00 85.44 101 VAL A N 1
ATOM 789 C CA . VAL A 1 101 ? -6.211 7.873 -1.714 1.00 85.44 101 VAL A CA 1
ATOM 790 C C . VAL A 1 101 ? -7.141 8.055 -2.919 1.00 85.44 101 VAL A C 1
ATOM 792 O O . VAL A 1 101 ? -8.172 8.716 -2.801 1.00 85.44 101 VAL A O 1
ATOM 795 N N . SER A 1 102 ? -6.831 7.456 -4.062 1.00 86.38 102 SER A N 1
ATOM 796 C CA . SER A 1 102 ? -7.692 7.499 -5.249 1.00 86.38 102 SER A CA 1
ATOM 797 C C . SER A 1 102 ? -8.612 6.280 -5.354 1.00 86.38 102 SER A C 1
ATOM 799 O O . SER A 1 102 ? -9.632 6.359 -6.036 1.00 86.38 102 SER A O 1
ATOM 801 N N . CYS A 1 103 ? -8.293 5.185 -4.654 1.00 86.50 103 CYS A N 1
ATOM 802 C CA . CYS A 1 103 ? -9.114 3.979 -4.616 1.00 86.50 103 CYS A CA 1
ATOM 803 C C . CYS A 1 103 ? -10.513 4.244 -4.049 1.00 86.50 103 CYS A C 1
ATOM 805 O O . CYS A 1 103 ? -10.691 4.941 -3.035 1.00 86.50 103 CYS A O 1
ATOM 807 N N . GLN A 1 104 ? -11.493 3.616 -4.692 1.00 81.69 104 GLN A N 1
ATOM 808 C CA . GLN A 1 104 ? -12.901 3.626 -4.325 1.00 81.69 104 GLN A CA 1
ATOM 809 C C . GLN A 1 104 ? -13.350 2.214 -3.937 1.00 81.69 104 GLN A C 1
ATOM 811 O O . GLN A 1 104 ? -13.019 1.231 -4.598 1.00 81.69 104 GLN A O 1
ATOM 816 N N . SER A 1 105 ? -14.143 2.119 -2.869 1.00 79.31 105 SER A N 1
ATOM 817 C CA . SER A 1 105 ? -14.772 0.868 -2.429 1.00 79.31 105 SER A CA 1
ATOM 818 C C . SER A 1 105 ? -13.761 -0.290 -2.304 1.00 79.31 105 SER A C 1
ATOM 820 O O . SER A 1 105 ? -12.830 -0.207 -1.505 1.00 79.31 105 SER A O 1
ATOM 822 N N . HIS A 1 106 ? -13.921 -1.339 -3.116 1.00 83.12 106 HIS A N 1
ATOM 823 C CA . HIS A 1 106 ? -13.164 -2.589 -3.055 1.00 83.12 106 HIS A CA 1
ATOM 824 C C . HIS A 1 106 ? -11.815 -2.544 -3.792 1.00 83.12 106 HIS A C 1
ATOM 826 O O . HIS A 1 106 ? -11.026 -3.478 -3.678 1.00 83.12 106 HIS A O 1
ATOM 832 N N . GLU A 1 107 ? -11.511 -1.481 -4.546 1.00 86.75 107 GLU A N 1
ATOM 833 C CA . GLU A 1 107 ? -10.274 -1.394 -5.342 1.00 86.75 107 GLU A CA 1
ATOM 834 C C . GLU A 1 107 ? -9.016 -1.471 -4.469 1.00 86.75 107 GLU A C 1
ATOM 836 O O . GLU A 1 107 ? -8.020 -2.087 -4.846 1.00 86.75 107 GLU A O 1
ATOM 841 N N . ILE A 1 108 ? -9.082 -0.885 -3.270 1.00 87.62 108 ILE A N 1
ATOM 842 C CA . ILE A 1 108 ? -7.959 -0.849 -2.332 1.00 87.62 108 ILE A CA 1
ATOM 843 C C . ILE A 1 108 ? -7.548 -2.250 -1.873 1.00 87.62 108 ILE A C 1
ATOM 845 O O . ILE A 1 108 ? -6.363 -2.508 -1.675 1.00 87.62 108 ILE A O 1
ATOM 849 N N . ARG A 1 109 ? -8.510 -3.174 -1.774 1.00 88.19 109 ARG A N 1
ATOM 850 C CA . ARG A 1 109 ? -8.256 -4.562 -1.393 1.00 88.19 109 ARG A CA 1
ATOM 851 C C . ARG A 1 109 ? -7.358 -5.257 -2.410 1.00 88.19 109 ARG A C 1
ATOM 853 O O . ARG A 1 109 ? -6.462 -5.988 -2.013 1.00 88.19 109 ARG A O 1
ATOM 860 N N . TYR A 1 110 ? -7.595 -5.024 -3.699 1.00 86.81 110 TYR A N 1
ATOM 861 C CA . TYR A 1 110 ? -6.817 -5.632 -4.780 1.00 86.81 110 TYR A CA 1
ATOM 862 C C . TYR A 1 110 ? -5.484 -4.932 -5.016 1.00 86.81 110 TYR A C 1
ATOM 864 O O . TYR A 1 110 ? -4.550 -5.566 -5.478 1.00 86.81 110 TYR A O 1
ATOM 872 N N . LEU A 1 111 ? -5.383 -3.637 -4.711 1.00 86.06 111 LEU A N 1
ATOM 873 C CA . LEU A 1 111 ? -4.129 -2.899 -4.860 1.00 86.06 111 LEU A CA 1
ATOM 874 C C . LEU A 1 111 ? -3.087 -3.285 -3.795 1.00 86.06 111 LEU A C 1
ATOM 876 O O . LEU A 1 111 ? -1.890 -3.202 -4.048 1.00 86.06 111 LEU A O 1
ATOM 880 N N . VAL A 1 112 ? -3.545 -3.650 -2.595 1.00 85.81 112 VAL A N 1
ATOM 881 C CA . VAL A 1 112 ? -2.686 -4.024 -1.458 1.00 85.81 112 VAL A CA 1
ATOM 882 C C . VAL A 1 112 ? -2.224 -5.487 -1.523 1.00 85.81 112 VAL A C 1
ATOM 884 O O . VAL A 1 112 ? -1.255 -5.840 -0.854 1.00 85.81 112 VAL A O 1
ATOM 887 N N . ARG A 1 113 ? -2.917 -6.324 -2.299 1.00 81.75 113 ARG A N 1
ATOM 888 C CA . ARG A 1 113 ? -2.726 -7.778 -2.379 1.00 81.75 113 ARG A CA 1
ATOM 889 C C . ARG A 1 113 ? -1.793 -8.170 -3.519 1.00 81.75 113 ARG A C 1
ATOM 891 O O . ARG A 1 113 ? -1.086 -9.186 -3.356 1.00 81.75 113 ARG A O 1
#

InterPro domains:
  IPR012308 DNA ligase, ATP-dependent, N-terminal [PF04675] (3-113)
  IPR036599 DNA ligase, ATP-dependent, N-terminal domain superfamily [G3DSA:1.10.3260.10] (1-113)
  IPR036599 DNA ligase, ATP-dependent, N-terminal domain superfamily [SSF117018] (1-113)
  IPR050191 ATP-dependent DNA ligase [PTHR45674] (1-113)

Organism: NCBI:txid392033

Radius of gyration: 14.04 Å; chains: 1; bounding box: 34×29×34 Å